Protein AF-A0A950LWZ5-F1 (afdb_monomer)

Secondary structure (DSSP, 8-state):
-HHHHHHB-GGG-BTHHHHHHHHHHHHHHHHHHHHHHHTTS-HHHHHHHHHHHHHHHHHHHHHHHHHHHHHHHTS-TT---

Structure (mmCIF, N/CA/C/O backbone):
data_AF-A0A950LWZ5-F1
#
_entry.id   AF-A0A950LWZ5-F1
#
loop_
_atom_site.group_PDB
_atom_site.id
_atom_site.type_symbol
_atom_site.label_atom_id
_atom_site.label_alt_id
_atom_site.label_comp_id
_atom_site.label_asym_id
_atom_site.label_entity_id
_atom_site.label_seq_id
_atom_site.pdbx_PDB_ins_code
_atom_site.Cartn_x
_atom_site.Cartn_y
_atom_site.Cartn_z
_atom_site.occupancy
_atom_site.B_iso_or_equiv
_atom_site.auth_seq_id
_atom_site.auth_comp_id
_atom_site.auth_asym_id
_atom_site.auth_atom_id
_atom_site.pdbx_PDB_model_num
ATOM 1 N N . MET A 1 1 ? 26.150 1.801 -15.161 1.00 45.31 1 MET A N 1
ATOM 2 C CA . MET A 1 1 ? 25.201 0.783 -15.667 1.00 45.31 1 MET A CA 1
ATOM 3 C C . MET A 1 1 ? 24.489 0.008 -14.550 1.00 45.31 1 MET A C 1
ATOM 5 O O . MET A 1 1 ? 23.388 -0.446 -14.808 1.00 45.31 1 MET A O 1
ATOM 9 N N . GLU A 1 2 ? 25.012 -0.075 -13.317 1.00 50.56 2 GLU A N 1
ATOM 10 C CA . GLU A 1 2 ? 24.361 -0.818 -12.211 1.00 50.56 2 GLU A CA 1
ATOM 11 C C . GLU A 1 2 ? 23.120 -0.165 -11.566 1.00 50.56 2 GLU A C 1
ATOM 13 O O . GLU A 1 2 ? 22.229 -0.872 -11.107 1.00 50.56 2 GLU A O 1
ATOM 18 N N . MET A 1 3 ? 23.002 1.170 -11.523 1.00 49.41 3 MET A N 1
ATOM 19 C CA . MET A 1 3 ? 21.843 1.795 -10.854 1.00 49.41 3 MET A CA 1
ATOM 20 C C . MET A 1 3 ? 20.517 1.574 -11.591 1.00 49.41 3 MET A C 1
ATOM 22 O O . MET A 1 3 ? 19.472 1.472 -10.960 1.00 49.41 3 MET A O 1
ATOM 26 N N . VAL A 1 4 ? 20.548 1.444 -12.920 1.00 52.94 4 VAL A N 1
ATOM 27 C CA . VAL A 1 4 ? 19.337 1.225 -13.729 1.00 52.94 4 VAL A CA 1
ATOM 28 C C . VAL A 1 4 ? 18.826 -0.213 -13.580 1.00 52.94 4 VAL A C 1
ATOM 30 O O . VAL A 1 4 ? 17.622 -0.447 -13.639 1.00 52.94 4 VAL A O 1
ATOM 33 N N . SER A 1 5 ? 19.713 -1.185 -13.325 1.00 53.50 5 SER A N 1
ATOM 34 C CA .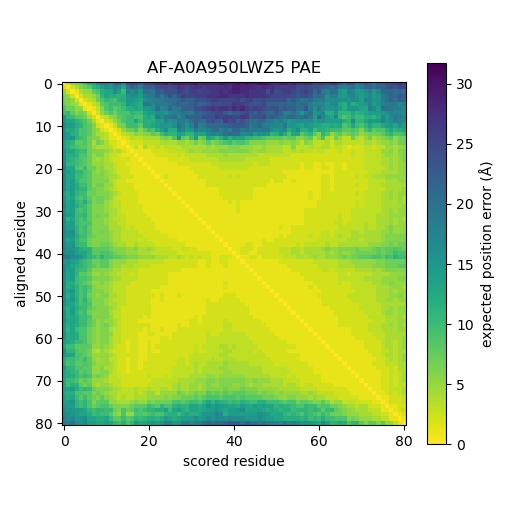 SER A 1 5 ? 19.306 -2.574 -13.076 1.00 53.50 5 SER A CA 1
ATOM 35 C C . SER A 1 5 ? 18.660 -2.789 -11.711 1.00 53.50 5 SER A C 1
ATOM 37 O O . SER A 1 5 ? 17.956 -3.774 -11.565 1.00 53.50 5 SER A O 1
ATOM 39 N N . LEU A 1 6 ? 18.857 -1.889 -10.739 1.00 53.88 6 LEU A N 1
ATOM 40 C CA . LEU A 1 6 ? 18.147 -1.925 -9.452 1.0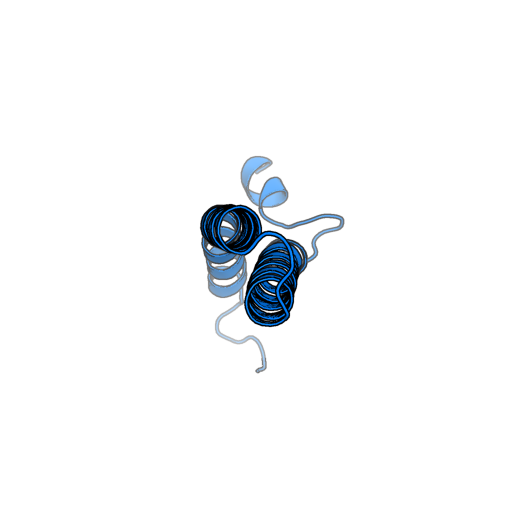0 53.88 6 LEU A CA 1
ATOM 41 C C . LEU A 1 6 ? 16.689 -1.453 -9.564 1.00 53.88 6 LEU A C 1
ATOM 43 O O . LEU A 1 6 ? 15.864 -1.820 -8.733 1.00 53.88 6 LEU A O 1
ATOM 47 N N . VAL A 1 7 ? 16.370 -0.645 -10.582 1.00 56.69 7 VAL A N 1
ATOM 48 C CA . VAL A 1 7 ? 14.996 -0.181 -10.847 1.00 56.69 7 VAL A CA 1
ATOM 49 C C . VAL A 1 7 ? 14.180 -1.256 -11.572 1.00 56.69 7 VAL A C 1
ATOM 51 O O . VAL A 1 7 ? 12.974 -1.367 -11.362 1.00 56.69 7 VAL A O 1
ATOM 54 N N . LYS A 1 8 ? 14.848 -2.101 -12.366 1.00 58.91 8 LYS A N 1
ATOM 55 C CA . LYS A 1 8 ? 14.269 -3.340 -12.889 1.00 58.91 8 LYS A CA 1
ATOM 56 C C . LYS A 1 8 ? 14.197 -4.331 -11.724 1.00 58.91 8 LYS A C 1
ATOM 58 O O . LYS A 1 8 ? 15.221 -4.701 -11.166 1.00 58.91 8 LYS A O 1
ATOM 63 N N . GLY A 1 9 ? 12.997 -4.711 -11.304 1.00 60.47 9 GLY A N 1
ATOM 64 C CA . GLY A 1 9 ? 12.766 -5.580 -10.147 1.00 60.47 9 GLY A CA 1
ATOM 65 C C . GLY A 1 9 ? 13.418 -6.965 -10.256 1.00 60.47 9 GLY A C 1
ATOM 66 O O . GLY A 1 9 ? 14.108 -7.300 -11.222 1.00 60.47 9 GLY A O 1
ATOM 67 N N . PHE A 1 10 ? 13.200 -7.804 -9.237 1.00 62.56 10 PHE A N 1
ATOM 68 C CA . PHE A 1 10 ? 13.823 -9.129 -9.122 1.00 62.56 10 PHE A CA 1
ATOM 69 C C . PHE A 1 10 ? 13.712 -9.941 -10.428 1.00 62.56 10 PHE A C 1
ATOM 71 O O . PHE A 1 10 ? 12.626 -10.122 -10.982 1.00 62.56 10 PHE A O 1
ATOM 78 N N . ALA A 1 11 ? 14.852 -10.443 -10.914 1.00 68.44 11 ALA A N 1
ATOM 79 C CA . ALA A 1 11 ? 14.975 -11.178 -12.178 1.00 68.44 11 ALA A CA 1
ATOM 80 C C . ALA A 1 11 ? 14.558 -10.392 -13.446 1.00 68.44 11 ALA A C 1
ATOM 82 O O . ALA A 1 11 ? 14.133 -10.997 -14.429 1.00 68.44 11 ALA A O 1
ATOM 83 N N . GLY A 1 12 ? 14.671 -9.058 -13.434 1.00 68.06 12 GLY A N 1
ATOM 84 C CA . GLY A 1 12 ? 14.369 -8.192 -14.579 1.00 68.06 12 GLY A CA 1
ATOM 85 C C . GLY A 1 12 ? 12.879 -7.905 -14.783 1.00 68.06 12 GLY A C 1
ATOM 86 O O . GLY A 1 12 ? 12.513 -7.346 -15.815 1.00 68.06 12 GLY A O 1
ATOM 87 N N . LYS A 1 13 ? 12.024 -8.292 -13.827 1.00 72.81 13 LYS A N 1
ATOM 88 C CA . LYS A 1 13 ? 10.576 -8.050 -13.876 1.00 72.81 13 LYS A CA 1
ATOM 89 C C . LYS A 1 13 ? 10.225 -6.638 -13.385 1.00 72.81 13 LYS A C 1
ATOM 91 O O . LYS A 1 13 ? 10.952 -6.115 -12.546 1.00 72.81 13 LYS A O 1
ATOM 96 N N . PRO A 1 14 ? 9.108 -6.040 -13.832 1.00 82.31 14 PRO A N 1
ATOM 97 C CA . PRO A 1 14 ? 8.708 -4.705 -13.393 1.00 82.31 14 PRO A CA 1
ATOM 98 C C . PRO A 1 14 ? 8.545 -4.626 -11.868 1.00 82.31 14 PRO A C 1
ATOM 100 O O . PRO A 1 14 ? 7.770 -5.381 -11.277 1.00 82.31 14 PRO A O 1
ATOM 103 N N . ALA A 1 15 ? 9.289 -3.731 -11.213 1.00 86.75 15 ALA A N 1
ATOM 104 C CA . ALA A 1 15 ? 9.279 -3.618 -9.750 1.00 86.75 15 ALA A CA 1
ATOM 105 C C . ALA A 1 15 ? 7.968 -3.019 -9.214 1.00 86.75 15 ALA A C 1
ATOM 107 O O . ALA A 1 15 ? 7.578 -3.292 -8.078 1.00 86.75 15 ALA A O 1
ATOM 108 N N . HIS A 1 16 ? 7.272 -2.230 -10.035 1.00 89.56 16 HIS A N 1
ATOM 109 C CA . HIS A 1 16 ? 6.022 -1.581 -9.655 1.00 89.56 16 HIS A CA 1
ATOM 110 C C . HIS A 1 16 ? 4.887 -2.576 -9.382 1.00 89.56 16 HIS A C 1
ATOM 112 O O . HIS A 1 16 ? 3.993 -2.258 -8.604 1.00 89.56 16 HIS A O 1
ATOM 118 N N . ALA A 1 17 ? 4.913 -3.783 -9.960 1.00 88.31 17 ALA A N 1
ATOM 119 C CA . ALA A 1 17 ? 3.851 -4.768 -9.749 1.00 88.31 17 ALA A CA 1
ATOM 120 C C . ALA A 1 17 ? 3.783 -5.249 -8.278 1.00 88.31 17 ALA A C 1
ATOM 122 O O . ALA A 1 17 ? 2.766 -4.989 -7.637 1.00 88.31 17 ALA A O 1
ATOM 123 N N . PRO A 1 18 ? 4.852 -5.802 -7.666 1.00 90.56 18 PRO A N 1
ATOM 124 C CA . PRO A 1 18 ? 4.838 -6.127 -6.233 1.00 90.56 18 PRO A CA 1
ATOM 125 C C . PRO A 1 18 ? 4.586 -4.925 -5.312 1.00 90.56 18 PRO A C 1
ATOM 127 O O . PRO A 1 18 ? 3.983 -5.067 -4.251 1.00 90.56 18 PRO A O 1
ATOM 130 N N . LEU A 1 19 ? 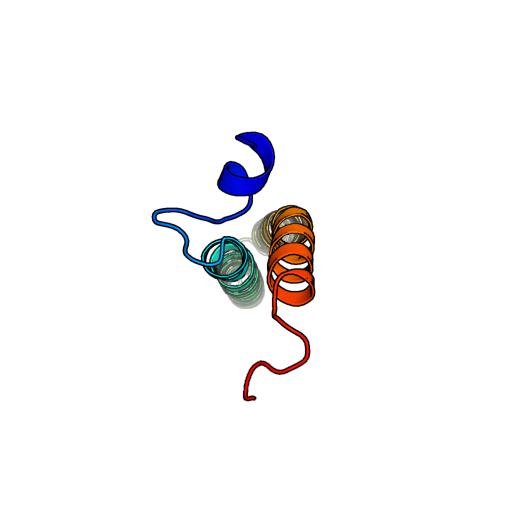5.044 -3.726 -5.689 1.00 92.25 19 LEU A N 1
ATOM 131 C CA . LEU A 1 19 ? 4.781 -2.517 -4.901 1.00 92.25 19 LEU A CA 1
ATOM 132 C C . LEU A 1 19 ? 3.299 -2.102 -4.965 1.00 92.25 19 LEU A C 1
ATOM 134 O O . LEU A 1 19 ? 2.750 -1.621 -3.973 1.00 92.25 19 LEU A O 1
ATOM 138 N N . THR A 1 20 ? 2.627 -2.360 -6.090 1.00 94.81 20 THR A N 1
ATOM 139 C CA . THR A 1 20 ? 1.176 -2.169 -6.238 1.00 94.81 20 THR A CA 1
ATOM 140 C C . THR A 1 20 ? 0.400 -3.088 -5.295 1.00 94.81 20 THR A C 1
ATOM 142 O O . THR A 1 20 ? -0.561 -2.638 -4.668 1.00 94.81 20 THR A O 1
ATOM 145 N N . ASP A 1 21 ? 0.848 -4.335 -5.111 1.00 95.69 21 ASP A N 1
ATOM 146 C CA . ASP A 1 21 ? 0.221 -5.283 -4.178 1.00 95.69 21 ASP A CA 1
ATOM 147 C C . ASP A 1 21 ? 0.225 -4.757 -2.735 1.00 95.69 21 ASP A C 1
ATOM 149 O O . ASP A 1 21 ? -0.751 -4.940 -2.004 1.00 95.69 21 ASP A O 1
ATOM 153 N N . VAL A 1 22 ? 1.278 -4.033 -2.329 1.00 96.56 22 VAL A N 1
ATOM 154 C CA . VAL A 1 22 ? 1.330 -3.360 -1.018 1.00 96.56 22 VAL A CA 1
ATOM 155 C C . VAL A 1 22 ? 0.213 -2.325 -0.900 1.00 96.56 22 VAL A C 1
ATOM 157 O O . VAL A 1 22 ? -0.474 -2.279 0.121 1.00 96.56 22 VAL A O 1
ATOM 160 N N . GLY A 1 23 ? -0.007 -1.520 -1.943 1.00 97.31 23 GLY A N 1
ATOM 161 C CA . GLY A 1 23 ? -1.099 -0.544 -1.989 1.00 97.31 23 GLY A CA 1
ATOM 162 C C . GLY A 1 23 ? -2.481 -1.198 -1.902 1.00 97.31 23 GLY A C 1
ATOM 163 O O . GLY A 1 23 ? -3.317 -0.768 -1.105 1.00 97.31 23 GLY A O 1
ATOM 164 N N . ILE A 1 24 ? -2.707 -2.275 -2.661 1.00 98.06 24 ILE A N 1
ATOM 165 C CA . ILE A 1 24 ? -3.967 -3.041 -2.643 1.00 98.06 24 ILE A CA 1
ATOM 166 C C . ILE A 1 24 ? -4.211 -3.650 -1.260 1.00 98.06 24 ILE A C 1
ATOM 168 O O . ILE A 1 24 ? -5.307 -3.519 -0.707 1.00 98.06 24 ILE A O 1
ATOM 172 N N . GLY A 1 25 ? -3.194 -4.286 -0.678 1.00 98.12 25 GLY A N 1
ATOM 173 C CA . GLY A 1 25 ? -3.271 -4.879 0.655 1.00 98.12 25 GLY A CA 1
ATOM 174 C C . GLY A 1 25 ? -3.554 -3.833 1.730 1.00 98.12 25 GLY A C 1
ATOM 175 O O . GLY A 1 25 ? -4.429 -4.037 2.570 1.00 98.12 25 GLY A O 1
ATOM 176 N N . ALA A 1 26 ? -2.880 -2.684 1.661 1.00 98.56 26 ALA A N 1
ATOM 177 C CA . ALA A 1 26 ? -3.092 -1.563 2.568 1.00 98.56 26 ALA A CA 1
ATOM 178 C C . ALA A 1 26 ? -4.525 -1.014 2.495 1.00 98.56 26 ALA A C 1
ATOM 180 O O . ALA A 1 26 ? -5.176 -0.844 3.528 1.00 98.56 26 ALA A O 1
ATOM 181 N N . TYR A 1 27 ? -5.049 -0.784 1.288 1.00 98.31 27 TYR A N 1
ATOM 182 C CA . TYR A 1 27 ? -6.436 -0.353 1.107 1.00 98.31 27 TYR A CA 1
ATOM 183 C C . TYR A 1 27 ? -7.420 -1.388 1.660 1.00 98.31 27 TYR A C 1
ATOM 185 O O . TYR A 1 27 ? -8.298 -1.051 2.451 1.00 98.31 27 TYR A O 1
ATOM 193 N N . THR A 1 28 ? -7.231 -2.659 1.301 1.00 98.69 28 THR A N 1
ATOM 194 C CA . THR A 1 28 ? -8.101 -3.761 1.731 1.00 98.69 28 THR A CA 1
ATOM 195 C C . THR A 1 28 ? -8.135 -3.884 3.254 1.00 98.69 28 THR A C 1
ATOM 197 O O . THR A 1 28 ? -9.210 -3.947 3.850 1.00 98.69 28 THR A O 1
ATOM 200 N N . ALA A 1 29 ? -6.969 -3.867 3.903 1.00 98.69 29 ALA A N 1
ATOM 201 C CA . ALA A 1 29 ? -6.865 -3.944 5.354 1.00 98.69 29 ALA A CA 1
ATOM 202 C C . ALA A 1 29 ? -7.448 -2.701 6.047 1.00 98.69 29 ALA A C 1
ATOM 204 O O . ALA A 1 29 ? -8.166 -2.845 7.035 1.00 98.69 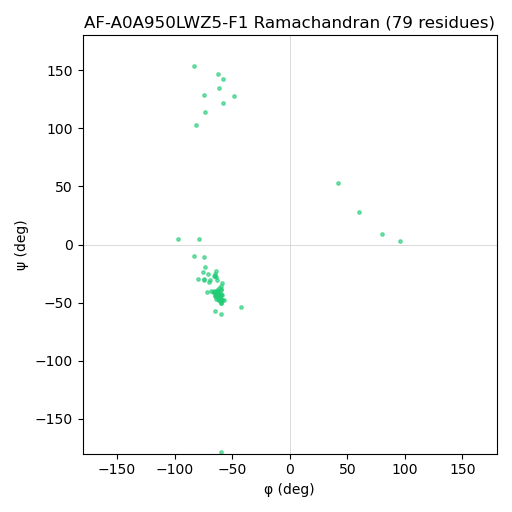29 ALA A O 1
ATOM 205 N N . GLY A 1 30 ? -7.209 -1.496 5.517 1.00 98.75 30 GLY A N 1
ATOM 206 C CA . GLY A 1 30 ? -7.796 -0.268 6.056 1.00 98.75 30 GLY A CA 1
ATOM 207 C C . GLY A 1 30 ? -9.325 -0.281 6.000 1.00 98.75 30 GLY A C 1
ATOM 208 O O . GLY A 1 30 ? -9.987 -0.059 7.012 1.00 98.75 30 GLY A O 1
ATOM 209 N N . VAL A 1 31 ? -9.902 -0.654 4.855 1.00 98.69 31 VAL A N 1
ATOM 210 C CA . VAL A 1 31 ? -11.358 -0.814 4.712 1.00 98.69 31 VAL A CA 1
ATOM 211 C C . VAL A 1 31 ? -11.896 -1.870 5.678 1.00 98.69 31 VAL A C 1
ATOM 213 O O . VAL A 1 31 ? -12.906 -1.627 6.337 1.00 98.69 31 VAL A O 1
ATOM 216 N N . ALA A 1 32 ? -11.217 -3.010 5.824 1.00 98.75 32 ALA A N 1
ATOM 217 C CA . ALA A 1 32 ? -11.619 -4.039 6.780 1.00 98.75 32 ALA A CA 1
ATOM 218 C C . ALA A 1 32 ? -11.640 -3.513 8.227 1.00 98.75 32 ALA A C 1
ATOM 220 O O . ALA A 1 32 ? -12.564 -3.827 8.978 1.00 98.75 32 ALA A O 1
ATOM 221 N N . MET A 1 33 ? -10.678 -2.668 8.613 1.00 98.75 33 MET A N 1
ATOM 222 C CA . MET A 1 33 ? -10.678 -2.008 9.922 1.00 98.75 33 MET A CA 1
ATOM 223 C C . MET A 1 33 ? -11.861 -1.049 10.069 1.00 98.75 33 MET A C 1
ATOM 225 O O . MET A 1 33 ? -12.539 -1.098 11.090 1.00 98.75 33 MET A O 1
ATOM 229 N N . LEU A 1 34 ? -12.175 -0.231 9.060 1.00 98.69 34 LEU A N 1
ATOM 230 C CA . LEU A 1 34 ? -13.360 0.640 9.108 1.00 98.69 34 LEU A CA 1
ATOM 231 C C . LEU A 1 34 ? -14.652 -0.164 9.281 1.00 98.69 34 LEU A C 1
ATOM 233 O O . LEU A 1 34 ? -15.484 0.193 10.113 1.00 98.69 34 LEU A O 1
ATOM 237 N N . VAL A 1 35 ? -14.794 -1.277 8.555 1.00 98.75 35 VAL A N 1
ATOM 238 C CA . VAL A 1 35 ? -15.939 -2.191 8.694 1.00 98.75 35 VAL A CA 1
ATOM 239 C C . VAL A 1 35 ? -15.995 -2.787 10.102 1.00 98.75 35 VAL A C 1
ATOM 241 O O . VAL A 1 35 ? -17.060 -2.799 10.714 1.00 98.75 35 VAL A O 1
ATOM 244 N N . ALA A 1 36 ? -14.864 -3.231 10.655 1.00 98.62 36 ALA A N 1
ATOM 245 C CA . ALA A 1 36 ? -14.803 -3.738 12.025 1.00 98.62 36 ALA A CA 1
ATOM 246 C C . ALA A 1 36 ? -15.179 -2.658 13.057 1.00 98.62 36 ALA A C 1
ATOM 248 O O . ALA A 1 36 ? -15.952 -2.924 13.977 1.00 98.62 36 ALA A O 1
ATOM 249 N N . GLY A 1 37 ? -14.691 -1.428 12.881 1.00 98.62 37 GLY A N 1
ATOM 250 C CA . GLY A 1 37 ? -15.053 -0.280 13.712 1.00 98.62 37 GLY A CA 1
ATOM 251 C C . GLY A 1 37 ? -16.556 -0.006 13.687 1.00 98.62 37 GLY A C 1
ATOM 252 O O . GLY A 1 37 ? -17.175 0.076 14.745 1.00 98.62 37 GLY A O 1
ATOM 253 N N . ALA A 1 38 ? -17.154 0.027 12.493 1.00 98.31 38 ALA A N 1
ATOM 254 C CA . ALA A 1 38 ? -18.596 0.196 12.303 1.00 98.31 38 ALA A CA 1
ATOM 255 C C . ALA A 1 38 ? -19.425 -0.965 12.884 1.00 98.31 38 ALA A C 1
ATOM 257 O O . ALA A 1 38 ? -20.557 -0.764 13.313 1.00 98.31 38 ALA A O 1
ATOM 258 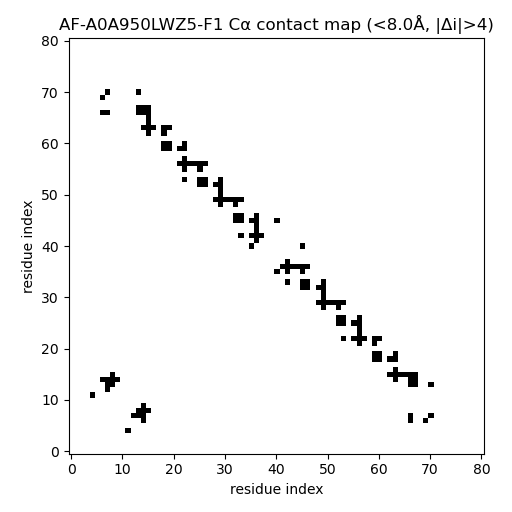N N . ALA A 1 39 ? -18.856 -2.172 12.951 1.00 98.50 39 ALA A N 1
ATOM 259 C CA . ALA A 1 39 ? -19.459 -3.331 13.609 1.00 98.50 39 ALA A CA 1
ATOM 260 C C . ALA A 1 39 ? -19.318 -3.312 15.149 1.00 98.50 39 ALA A C 1
ATOM 262 O O . ALA A 1 39 ? -19.706 -4.274 15.813 1.00 98.50 39 ALA A O 1
ATOM 263 N N . GLY A 1 40 ? -18.772 -2.238 15.732 1.00 98.00 40 GLY A N 1
ATOM 264 C CA . GLY A 1 40 ? -18.658 -2.037 17.180 1.00 98.00 40 GLY A CA 1
ATOM 265 C C . GLY A 1 40 ? -17.313 -2.453 17.784 1.00 98.00 40 GLY A C 1
ATOM 266 O O . GLY A 1 40 ? -17.119 -2.340 18.998 1.00 98.00 40 GLY A O 1
ATOM 267 N N . PHE A 1 41 ? -16.344 -2.900 16.979 1.00 97.69 41 PHE A N 1
ATOM 268 C CA . PHE A 1 41 ? -15.018 -3.249 17.487 1.00 97.69 41 PHE A CA 1
ATOM 269 C C . PHE A 1 41 ? -14.155 -2.000 17.653 1.00 97.69 41 PHE A C 1
ATOM 271 O O . PHE A 1 41 ? -13.584 -1.512 16.686 1.00 97.69 41 PHE A O 1
ATOM 278 N N . ARG A 1 42 ? -13.994 -1.520 18.895 1.00 97.56 42 ARG A N 1
ATOM 279 C CA . ARG A 1 42 ? -12.992 -0.497 19.278 1.00 97.56 42 ARG A CA 1
ATOM 280 C C . ARG A 1 42 ? -12.890 0.646 18.251 1.00 97.56 42 ARG A C 1
ATOM 282 O O . ARG A 1 42 ? -11.794 0.953 17.786 1.00 97.56 42 ARG A O 1
ATOM 289 N N . GLU A 1 43 ? -14.025 1.258 17.916 1.00 97.44 43 GLU A N 1
ATOM 290 C CA . GLU A 1 43 ? -14.204 2.164 16.769 1.00 97.44 43 GLU A CA 1
ATOM 291 C C . GLU A 1 43 ? -13.053 3.163 16.567 1.00 97.44 43 GLU A C 1
ATOM 293 O O . GLU A 1 43 ? -12.423 3.174 15.512 1.00 97.44 43 GLU A O 1
ATOM 298 N N . ALA A 1 44 ? -12.692 3.927 17.604 1.00 98.06 44 ALA A N 1
ATOM 299 C CA . ALA A 1 44 ? -11.609 4.912 17.526 1.00 98.06 44 ALA A CA 1
ATOM 300 C C . ALA A 1 44 ? -10.238 4.299 17.168 1.00 98.06 44 ALA A C 1
ATOM 302 O O . ALA A 1 44 ? -9.457 4.886 16.414 1.00 98.06 44 ALA A O 1
ATOM 303 N N . ALA A 1 45 ? -9.938 3.107 17.693 1.00 98.44 45 ALA A N 1
ATOM 304 C CA . ALA A 1 45 ? -8.697 2.402 17.390 1.00 98.44 45 ALA A CA 1
ATOM 305 C C . ALA A 1 45 ? -8.709 1.847 15.962 1.00 98.44 45 ALA A C 1
ATOM 307 O O . ALA A 1 45 ? -7.707 1.966 15.265 1.00 98.44 45 ALA A O 1
ATOM 308 N N . MET A 1 46 ? -9.839 1.297 15.509 1.00 98.69 46 MET A N 1
ATOM 309 C CA . MET A 1 46 ? -9.986 0.799 14.138 1.00 98.69 46 MET A CA 1
ATOM 310 C C . MET A 1 46 ? -9.922 1.921 13.099 1.00 98.69 46 MET A C 1
ATOM 312 O O . MET A 1 46 ? -9.251 1.769 12.081 1.00 98.69 46 MET A O 1
ATOM 316 N N . ALA A 1 47 ? -10.541 3.071 13.372 1.00 98.50 47 ALA A N 1
ATOM 317 C CA . ALA A 1 47 ? -10.440 4.251 12.517 1.00 98.50 47 ALA A CA 1
ATOM 318 C C . ALA A 1 47 ? -8.984 4.729 12.397 1.00 98.50 47 ALA A C 1
ATOM 320 O O . ALA A 1 47 ? -8.484 4.950 11.295 1.00 98.50 47 ALA A O 1
ATOM 321 N N . THR A 1 48 ? -8.273 4.813 13.525 1.00 98.69 48 THR A N 1
ATOM 322 C CA . THR A 1 48 ? -6.852 5.195 13.546 1.00 98.69 48 THR A CA 1
ATOM 323 C C . THR A 1 48 ? -5.993 4.185 12.786 1.00 98.69 48 THR A C 1
ATOM 325 O O . THR A 1 48 ? -5.163 4.571 11.964 1.00 98.69 48 THR A O 1
ATOM 328 N N . ALA A 1 49 ? -6.211 2.891 13.024 1.00 98.56 49 ALA A N 1
ATOM 329 C CA . ALA A 1 49 ? -5.488 1.825 12.347 1.00 98.56 49 ALA A CA 1
ATOM 330 C C . ALA A 1 49 ? -5.728 1.871 10.829 1.00 98.56 49 ALA A C 1
ATOM 332 O O . ALA A 1 49 ? -4.762 1.829 10.073 1.00 98.56 49 ALA A O 1
ATOM 333 N N . SER A 1 50 ? -6.970 2.097 10.382 1.00 98.75 50 SER A N 1
ATOM 334 C CA . SER A 1 50 ? -7.283 2.279 8.961 1.00 98.75 50 SER A CA 1
ATOM 335 C C . SER A 1 50 ? -6.490 3.423 8.339 1.00 98.75 50 SER A C 1
ATOM 337 O O . SER A 1 50 ? -5.929 3.259 7.257 1.00 98.75 50 SER A O 1
ATOM 339 N N . VAL A 1 51 ? -6.447 4.586 8.995 1.00 98.69 51 VAL A N 1
ATOM 340 C CA . VAL A 1 51 ? -5.707 5.750 8.485 1.00 98.69 51 VAL A CA 1
ATOM 341 C C . VAL A 1 51 ? -4.221 5.423 8.351 1.00 98.69 51 VAL A C 1
ATOM 343 O O . VAL A 1 51 ? -3.630 5.699 7.308 1.00 98.69 51 VAL A O 1
ATOM 346 N N . ILE A 1 52 ? -3.626 4.790 9.366 1.00 98.75 52 ILE A N 1
ATOM 347 C CA . ILE A 1 52 ? -2.214 4.384 9.340 1.00 98.75 52 ILE A CA 1
ATOM 348 C C . ILE A 1 52 ? -1.959 3.399 8.198 1.00 98.75 52 ILE A C 1
ATOM 350 O O . ILE A 1 52 ? -1.014 3.576 7.434 1.00 98.75 52 ILE A O 1
ATOM 354 N N . THR A 1 53 ? -2.799 2.377 8.050 1.00 98.50 53 THR A N 1
ATOM 355 C CA . THR A 1 53 ? -2.621 1.363 7.009 1.00 98.50 53 THR A CA 1
ATOM 356 C C . THR A 1 53 ? -2.746 1.969 5.611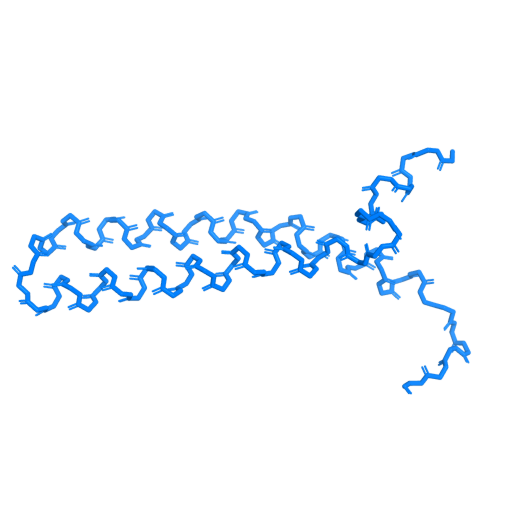 1.00 98.50 53 THR A C 1
ATOM 358 O O . THR A 1 53 ? -1.885 1.721 4.770 1.00 98.50 53 THR A O 1
ATOM 361 N N . ILE A 1 54 ? -3.734 2.834 5.365 1.00 98.50 54 ILE A N 1
ATOM 362 C CA . ILE A 1 54 ? -3.864 3.548 4.083 1.00 98.50 54 ILE A CA 1
ATOM 363 C C . ILE A 1 54 ? -2.646 4.449 3.833 1.00 98.50 54 ILE A C 1
ATOM 365 O O . ILE A 1 54 ? -2.137 4.490 2.713 1.00 98.50 54 ILE A O 1
ATOM 369 N N . ALA A 1 55 ? -2.128 5.123 4.865 1.00 98.62 55 ALA A N 1
ATOM 370 C CA . ALA A 1 55 ? -0.921 5.937 4.749 1.00 98.62 55 ALA A CA 1
ATOM 371 C C . ALA A 1 55 ? 0.309 5.107 4.337 1.00 98.62 55 ALA A C 1
ATOM 373 O O . ALA A 1 55 ? 1.096 5.565 3.511 1.00 98.62 55 ALA A O 1
ATOM 374 N N . VAL A 1 56 ? 0.453 3.871 4.830 1.00 98.06 56 VAL A N 1
ATOM 375 C CA . VAL A 1 56 ? 1.507 2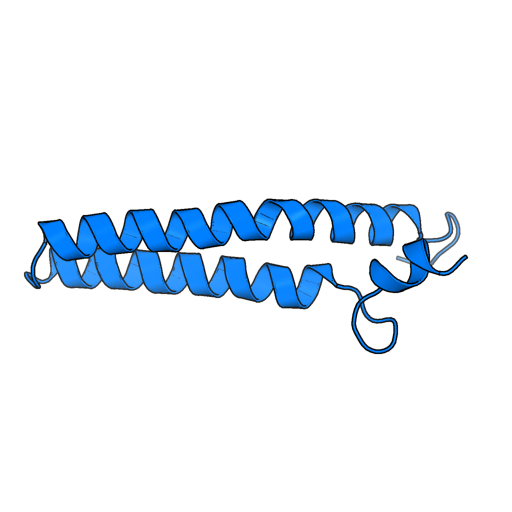.945 4.369 1.00 98.06 56 VAL A CA 1
ATOM 376 C C . VAL A 1 56 ? 1.364 2.652 2.873 1.00 98.06 56 VAL A C 1
ATOM 378 O O . VAL A 1 56 ? 2.353 2.720 2.144 1.00 98.06 56 VAL A O 1
ATOM 381 N N . GLY A 1 57 ? 0.142 2.396 2.395 1.00 98.00 57 GLY A N 1
ATOM 382 C CA . GLY A 1 57 ? -0.135 2.215 0.966 1.00 98.00 57 GLY A CA 1
ATOM 383 C C . GLY A 1 57 ? 0.229 3.445 0.127 1.00 98.00 57 GLY A C 1
ATOM 384 O O . GLY A 1 57 ? 0.857 3.313 -0.920 1.00 98.00 57 GLY A O 1
ATOM 385 N N . LEU A 1 58 ? -0.089 4.650 0.612 1.00 98.06 58 LEU A N 1
ATOM 386 C CA . LEU A 1 58 ? 0.277 5.913 -0.044 1.00 98.06 58 LEU A CA 1
ATOM 387 C C . LEU A 1 58 ? 1.793 6.123 -0.112 1.00 98.06 58 LEU A C 1
ATOM 389 O O . LEU A 1 58 ? 2.308 6.559 -1.139 1.00 98.06 58 LEU A O 1
ATOM 393 N N . ILE A 1 59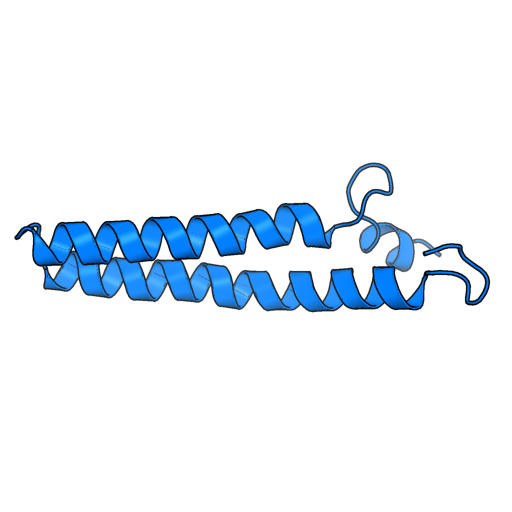 ? 2.521 5.784 0.952 1.00 98.00 59 ILE A N 1
ATOM 394 C CA . ILE A 1 59 ? 3.987 5.847 0.954 1.00 98.00 59 ILE A CA 1
ATOM 395 C C . ILE A 1 59 ? 4.557 4.857 -0.067 1.00 98.00 59 ILE A C 1
ATOM 397 O O . ILE A 1 59 ? 5.437 5.228 -0.841 1.00 98.00 59 ILE A O 1
ATOM 401 N N . ALA A 1 60 ? 4.032 3.629 -0.122 1.00 96.56 60 ALA A N 1
ATOM 402 C CA . ALA A 1 60 ? 4.439 2.623 -1.105 1.00 96.56 60 ALA A CA 1
ATOM 403 C C . ALA A 1 60 ? 4.093 3.019 -2.554 1.00 96.56 60 ALA A C 1
ATOM 405 O O . ALA A 1 60 ? 4.797 2.630 -3.489 1.00 96.56 60 ALA A O 1
ATOM 406 N N . ALA A 1 61 ? 3.063 3.844 -2.765 1.00 96.88 61 ALA A N 1
ATOM 407 C CA . ALA A 1 61 ? 2.702 4.338 -4.091 1.00 96.88 61 ALA A CA 1
ATOM 408 C C . ALA A 1 61 ? 3.807 5.207 -4.721 1.00 96.88 61 ALA A C 1
ATOM 410 O O . ALA A 1 61 ? 3.976 5.181 -5.938 1.00 96.88 61 ALA A O 1
ATOM 411 N N . VAL A 1 62 ? 4.610 5.921 -3.922 1.00 96.62 62 VAL A N 1
ATOM 412 C CA . VAL A 1 62 ? 5.705 6.768 -4.433 1.00 96.62 62 VAL A CA 1
ATOM 413 C C . VAL A 1 62 ? 6.738 5.958 -5.234 1.00 96.62 62 VAL A C 1
ATOM 415 O O . VAL A 1 62 ? 6.904 6.236 -6.425 1.00 96.62 62 VAL A O 1
ATOM 418 N N . PRO A 1 63 ? 7.414 4.933 -4.668 1.00 93.75 63 PRO A N 1
ATOM 419 C CA . PRO A 1 63 ? 8.326 4.100 -5.447 1.00 93.75 63 PRO A CA 1
ATOM 420 C C . PRO A 1 63 ? 7.601 3.279 -6.525 1.00 93.75 63 PRO A C 1
ATOM 422 O O . PRO A 1 63 ? 8.203 3.003 -7.563 1.00 93.75 63 PRO A O 1
ATOM 425 N N . THR A 1 64 ? 6.319 2.938 -6.336 1.00 95.56 64 THR A N 1
ATOM 426 C CA . THR A 1 64 ? 5.502 2.261 -7.364 1.00 95.56 64 THR A CA 1
ATOM 427 C C . THR A 1 64 ? 5.396 3.103 -8.634 1.00 95.56 64 THR A C 1
ATOM 429 O O . THR A 1 64 ? 5.680 2.616 -9.724 1.00 95.56 64 THR A O 1
ATOM 432 N N . ILE A 1 65 ? 5.040 4.385 -8.505 1.00 95.69 65 ILE A N 1
ATOM 433 C CA . ILE A 1 65 ? 4.900 5.299 -9.646 1.00 95.69 65 ILE A CA 1
ATOM 434 C C . ILE A 1 65 ? 6.252 5.519 -10.321 1.00 95.69 65 ILE A C 1
ATOM 436 O O . ILE A 1 65 ? 6.336 5.474 -11.544 1.00 95.69 65 ILE A O 1
ATOM 440 N N . ILE A 1 66 ? 7.319 5.719 -9.543 1.00 94.12 66 ILE A N 1
ATOM 441 C CA . ILE A 1 66 ? 8.666 5.924 -10.096 1.00 94.12 66 ILE A CA 1
ATOM 442 C C . ILE A 1 66 ? 9.094 4.712 -10.928 1.00 94.12 66 ILE A C 1
ATOM 444 O O . ILE A 1 66 ? 9.511 4.871 -12.073 1.00 94.12 66 ILE A O 1
ATOM 448 N N . THR A 1 67 ? 8.967 3.504 -10.375 1.00 91.19 67 THR A N 1
ATOM 449 C CA . THR A 1 67 ? 9.344 2.269 -11.079 1.00 91.19 67 THR A CA 1
ATOM 450 C C . THR A 1 67 ? 8.450 2.018 -12.296 1.00 91.19 67 THR A C 1
ATOM 452 O O . THR A 1 67 ? 8.967 1.698 -13.360 1.00 91.19 67 THR A O 1
ATOM 455 N N . GLY A 1 68 ? 7.143 2.275 -12.194 1.00 90.69 68 GLY A N 1
ATOM 456 C CA . GLY A 1 68 ? 6.206 2.158 -13.314 1.00 90.69 68 G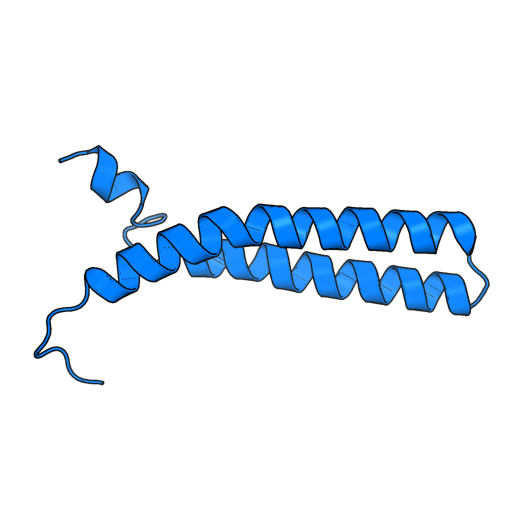LY A CA 1
ATOM 457 C C . GLY A 1 68 ? 6.505 3.127 -14.457 1.00 90.69 68 GLY A C 1
ATOM 458 O O . GLY A 1 68 ? 6.463 2.736 -15.620 1.00 90.69 68 GLY A O 1
ATOM 459 N N . LEU A 1 69 ? 6.875 4.372 -14.145 1.00 93.25 69 LEU A N 1
ATOM 460 C CA . LEU A 1 69 ? 7.280 5.354 -15.153 1.00 93.25 69 LEU A CA 1
ATOM 461 C C . LEU A 1 69 ? 8.613 4.988 -15.810 1.00 93.25 69 LEU A C 1
ATOM 463 O O . LEU A 1 69 ? 8.748 5.143 -17.021 1.00 93.25 69 LEU A O 1
ATOM 467 N N . VAL A 1 70 ? 9.590 4.487 -15.048 1.00 91.25 70 VAL A N 1
ATOM 468 C CA . VAL A 1 70 ? 10.862 4.011 -15.619 1.00 91.25 70 VAL A CA 1
ATOM 469 C C . VAL A 1 70 ? 10.631 2.833 -16.561 1.00 91.25 70 VAL A C 1
ATOM 471 O O . VAL A 1 70 ? 11.224 2.802 -17.639 1.00 91.25 70 VAL A O 1
ATOM 474 N N . ASP A 1 71 ? 9.754 1.901 -16.186 1.00 88.06 71 ASP A N 1
ATOM 475 C CA . ASP A 1 71 ? 9.384 0.782 -17.049 1.00 88.06 71 ASP A CA 1
ATOM 476 C C . ASP A 1 71 ? 8.675 1.282 -18.317 1.00 88.06 71 ASP A C 1
ATOM 478 O O . ASP A 1 71 ? 9.077 0.906 -19.415 1.00 88.06 71 ASP A O 1
ATOM 482 N N . LEU A 1 72 ? 7.702 2.195 -18.190 1.00 88.75 72 LEU A N 1
ATOM 483 C CA . LEU A 1 72 ? 6.958 2.775 -19.316 1.00 88.75 72 LEU A CA 1
ATOM 484 C C . LEU A 1 72 ? 7.868 3.507 -20.311 1.00 88.75 72 LEU A C 1
ATOM 486 O O . LEU A 1 72 ? 7.781 3.271 -21.513 1.00 88.75 72 LEU A O 1
ATOM 490 N N . PHE A 1 73 ? 8.762 4.374 -19.830 1.00 90.31 73 PHE A N 1
ATOM 491 C CA . PHE A 1 73 ? 9.701 5.104 -20.692 1.00 90.31 73 PHE A CA 1
ATOM 492 C C . PHE A 1 73 ? 10.847 4.230 -21.218 1.00 90.31 73 PHE A C 1
ATOM 494 O O . PHE A 1 73 ? 11.592 4.661 -22.097 1.00 90.31 73 PHE A O 1
ATOM 501 N N . GLY A 1 74 ? 10.999 3.011 -20.695 1.00 87.31 74 GLY A N 1
ATOM 502 C CA . GLY A 1 74 ? 11.921 2.007 -21.215 1.00 87.31 74 GLY A CA 1
ATOM 503 C C . GLY A 1 74 ? 11.371 1.203 -22.398 1.00 87.31 74 GLY A C 1
ATOM 504 O O . GLY A 1 74 ? 12.139 0.462 -23.014 1.00 87.31 74 GLY A O 1
ATOM 505 N N . ILE A 1 75 ? 10.077 1.319 -22.716 1.00 87.75 75 ILE A N 1
ATOM 506 C CA . ILE A 1 75 ? 9.442 0.596 -23.825 1.00 87.75 75 ILE A CA 1
ATOM 507 C C . ILE A 1 75 ? 9.859 1.233 -25.167 1.00 87.75 75 ILE A C 1
ATOM 509 O O . ILE A 1 75 ? 9.725 2.449 -25.327 1.00 87.75 75 ILE A O 1
ATOM 513 N N . PRO A 1 76 ? 10.356 0.448 -26.148 1.00 91.31 76 PRO A N 1
ATOM 514 C CA . PRO A 1 76 ? 10.627 0.946 -27.496 1.00 91.31 76 PRO A CA 1
ATOM 515 C C . PRO A 1 76 ? 9.377 1.543 -28.152 1.00 91.31 76 PRO A C 1
ATOM 517 O O . PRO A 1 76 ? 8.281 1.011 -28.010 1.00 91.31 76 PRO A O 1
ATOM 520 N N . ALA A 1 77 ? 9.534 2.630 -28.908 1.00 87.62 77 ALA A N 1
ATOM 521 C CA . ALA A 1 77 ? 8.405 3.331 -29.528 1.00 87.62 77 ALA A CA 1
ATOM 522 C C . ALA A 1 77 ? 7.649 2.493 -30.579 1.00 87.62 77 ALA A C 1
ATOM 524 O O . ALA A 1 77 ? 6.493 2.777 -30.880 1.00 87.62 77 ALA A O 1
ATOM 525 N N . ASP A 1 78 ? 8.306 1.484 -31.145 1.00 92.88 78 ASP A N 1
ATOM 526 C CA . ASP A 1 78 ? 7.765 0.527 -32.109 1.00 92.88 78 ASP A CA 1
ATOM 527 C C . ASP A 1 78 ? 7.309 -0.789 -31.460 1.00 92.88 78 ASP A C 1
ATOM 529 O O . ASP A 1 78 ? 6.915 -1.720 -32.165 1.00 92.88 78 ASP A O 1
ATOM 533 N N . ALA A 1 79 ? 7.356 -0.882 -30.126 1.00 87.88 79 ALA A N 1
ATOM 534 C CA . ALA A 1 79 ? 6.882 -2.058 -29.421 1.00 87.88 79 ALA A CA 1
ATOM 535 C C . ALA A 1 79 ? 5.377 -2.263 -29.686 1.00 87.88 79 ALA A C 1
ATOM 537 O O . ALA A 1 79 ? 4.602 -1.303 -29.622 1.00 87.88 79 ALA A O 1
ATOM 538 N N . PRO A 1 80 ? 4.944 -3.501 -29.981 1.00 85.50 80 PRO A N 1
ATOM 539 C CA . PRO A 1 80 ? 3.529 -3.804 -30.130 1.00 85.50 80 PRO A CA 1
ATOM 540 C C . PRO A 1 80 ? 2.782 -3.551 -28.814 1.00 85.50 80 PRO A C 1
ATOM 542 O O . PRO A 1 80 ? 3.338 -3.752 -27.732 1.00 85.50 80 PRO A O 1
ATOM 545 N N . ALA A 1 81 ? 1.528 -3.110 -28.943 1.00 72.94 81 ALA A N 1
ATOM 546 C CA . ALA A 1 81 ? 0.603 -2.927 -27.827 1.00 72.94 81 ALA A CA 1
ATOM 547 C C . ALA A 1 81 ? 0.088 -4.264 -27.275 1.00 72.94 81 ALA A C 1
ATOM 549 O O . ALA A 1 81 ? -0.088 -5.208 -28.084 1.00 72.94 81 ALA A O 1
#

Radius of gyration: 17.39 Å; Cα contacts (8 Å, |Δi|>4): 79; chains: 1; bounding box: 45×18×51 Å

Sequence (81 aa):
MEMVSLVKGFAGKPAHAPLTDVGIGAYTAGVAMLVAGAAGFREAAMATASVITIAVGLIAAVPTIITGLVDLFGIPADAPA

Solvent-accessible surface area (backbone atoms only — not comparable to full-atom values): 4276 Å² total; per-residue (Å²): 123,69,73,66,56,69,52,36,18,83,95,71,38,73,39,20,57,68,34,45,50,49,28,53,51,18,46,52,52,17,53,51,26,43,53,41,15,75,72,66,49,60,39,74,58,21,47,50,48,16,53,53,33,35,49,52,15,56,59,40,44,54,62,19,51,54,30,44,50,53,55,59,74,65,54,62,94,83,57,81,132

Mean predicted aligned error: 6.12 Å

pLDDT: mean 88.96, std 14.67, range [45.31, 98.75]

Foldseek 3Di:
DPVLVVLQDDPSHQPLVVLQVLLVVLQVQLVVLCVCLVVVNVVVVSPVSSVVSNVSSVVSVVSSVVSVVSVVVPDDPPDDD